Protein AF-A0A6G0VM44-F1 (afdb_monomer_lite)

Foldseek 3Di:
DPPDPVCVVQFFDPDDDPDPPDDDFQDPPPPDPPDPDDRDTHTHPLNVVLLVLLVVLCVVPCVPCVPPPPVLVVSLVSSVVVCVVVDCPCVDPCVVVSSVVSSVSSVVVSVVVVVVVVVVVVVVVVVVVVVVVVPPDD

Radius of gyration: 20.63 Å; chains: 1; bounding box: 69×37×44 Å

pLDDT: mean 75.21, std 19.21, range [36.25, 97.0]

Structure (mmCIF, N/CA/C/O backbone):
data_AF-A0A6G0VM44-F1
#
_entry.id   AF-A0A6G0VM44-F1
#
loop_
_atom_site.group_PDB
_atom_site.id
_atom_site.type_symbol
_atom_site.label_atom_id
_atom_site.label_alt_id
_atom_site.label_comp_id
_atom_site.label_asym_id
_atom_site.label_entity_id
_atom_site.label_seq_id
_atom_site.pdbx_PDB_ins_code
_atom_site.Cartn_x
_atom_site.Cartn_y
_atom_site.Cartn_z
_atom_site.occupancy
_atom_site.B_iso_or_equiv
_atom_site.auth_seq_id
_atom_site.auth_comp_id
_atom_site.auth_asym_id
_atom_site.auth_atom_id
_atom_site.pdbx_PDB_model_num
ATOM 1 N N . HIS A 1 1 ? 13.762 14.928 -5.521 1.00 42.72 1 HIS A N 1
ATOM 2 C CA . HIS A 1 1 ? 13.645 13.456 -5.627 1.00 42.72 1 HIS A CA 1
ATOM 3 C C . HIS A 1 1 ? 12.747 13.068 -6.820 1.00 42.72 1 HIS A C 1
ATOM 5 O O . HIS A 1 1 ? 11.627 12.621 -6.625 1.00 42.72 1 HIS A O 1
ATOM 11 N N . ARG A 1 2 ? 13.167 13.306 -8.075 1.00 41.84 2 ARG A N 1
ATOM 12 C CA . ARG A 1 2 ? 12.394 12.935 -9.293 1.00 41.84 2 ARG A CA 1
ATOM 13 C C . ARG A 1 2 ? 13.276 12.416 -10.446 1.00 41.84 2 ARG A C 1
ATOM 15 O O . ARG A 1 2 ? 12.814 12.329 -11.572 1.00 41.84 2 ARG A O 1
ATOM 22 N N . TYR A 1 3 ? 14.524 12.049 -10.156 1.00 54.78 3 TYR A N 1
ATOM 23 C CA . TYR A 1 3 ? 15.532 11.667 -11.158 1.00 54.78 3 TYR A CA 1
ATOM 24 C C . TYR A 1 3 ? 16.050 10.237 -10.969 1.00 54.78 3 TYR A C 1
ATOM 26 O O . TYR A 1 3 ? 17.161 9.914 -11.371 1.00 54.78 3 TYR A O 1
ATOM 34 N N . CYS A 1 4 ? 15.277 9.374 -10.310 1.00 73.25 4 CYS A N 1
ATOM 35 C CA . CYS A 1 4 ? 15.655 7.972 -10.219 1.00 73.25 4 CYS A CA 1
ATOM 36 C C . CYS A 1 4 ? 15.207 7.259 -11.498 1.00 73.25 4 CYS A C 1
ATOM 38 O O . CYS A 1 4 ? 14.015 7.001 -11.676 1.00 73.25 4 CYS A O 1
ATOM 40 N N . VAL A 1 5 ? 16.171 6.984 -12.381 1.00 73.75 5 VAL A N 1
ATOM 41 C CA . VAL A 1 5 ? 15.963 6.302 -13.669 1.00 73.75 5 VAL A CA 1
ATOM 42 C C . VAL A 1 5 ? 15.270 4.956 -13.457 1.00 73.75 5 VAL A C 1
ATOM 44 O O . VAL A 1 5 ? 14.281 4.659 -14.125 1.00 73.75 5 VAL A O 1
ATOM 47 N N . ASP A 1 6 ? 15.694 4.210 -12.438 1.00 74.25 6 ASP A N 1
ATOM 48 C CA . ASP A 1 6 ? 15.094 2.924 -12.084 1.00 74.25 6 ASP A CA 1
ATOM 49 C C . ASP A 1 6 ? 13.625 3.066 -11.679 1.00 74.25 6 ASP A C 1
ATOM 51 O O . ASP A 1 6 ? 12.784 2.278 -12.104 1.00 74.25 6 ASP A O 1
ATOM 55 N N . CYS A 1 7 ? 13.268 4.076 -10.880 1.00 75.56 7 CYS A N 1
ATOM 56 C CA . CYS A 1 7 ? 11.869 4.322 -10.532 1.00 75.56 7 CYS A CA 1
ATOM 57 C C . CYS A 1 7 ? 11.047 4.762 -11.745 1.00 75.56 7 CYS A C 1
ATOM 59 O O . CYS A 1 7 ? 9.899 4.348 -11.869 1.00 75.56 7 CYS A O 1
ATOM 61 N N . PHE A 1 8 ? 11.606 5.576 -12.641 1.00 71.31 8 PHE A N 1
ATOM 62 C CA . PHE A 1 8 ? 10.908 5.983 -13.859 1.00 71.31 8 PHE A CA 1
ATOM 63 C C . PHE A 1 8 ? 10.592 4.772 -14.748 1.00 71.31 8 PHE A C 1
ATOM 65 O O . PHE A 1 8 ? 9.451 4.613 -15.169 1.00 71.31 8 PHE A O 1
ATOM 72 N N . ALA A 1 9 ? 11.556 3.870 -14.937 1.00 71.56 9 ALA A N 1
ATOM 73 C CA . ALA A 1 9 ? 11.359 2.641 -15.702 1.00 71.56 9 ALA A CA 1
ATOM 74 C C . ALA A 1 9 ? 10.394 1.651 -15.020 1.00 71.56 9 ALA A C 1
ATOM 76 O O . ALA A 1 9 ? 9.654 0.936 -15.691 1.00 71.56 9 ALA A O 1
ATOM 77 N N . ASN A 1 10 ? 10.389 1.597 -13.683 1.00 75.38 10 ASN A N 1
ATOM 78 C CA . ASN A 1 10 ? 9.664 0.565 -12.938 1.00 75.38 10 ASN A CA 1
ATOM 79 C C . ASN A 1 10 ? 8.318 1.004 -12.355 1.00 75.38 10 ASN A C 1
ATOM 81 O O . ASN A 1 10 ? 7.613 0.143 -11.834 1.00 75.38 10 ASN A O 1
ATOM 85 N N . LEU A 1 11 ? 7.935 2.286 -12.381 1.00 76.81 11 LEU A N 1
ATOM 86 C CA . LEU A 1 11 ? 6.672 2.766 -11.784 1.00 76.81 11 LEU A CA 1
ATOM 87 C C . LEU A 1 11 ? 5.597 3.126 -12.808 1.00 76.81 11 LEU A C 1
ATOM 89 O O . LEU A 1 11 ? 4.410 3.046 -12.491 1.00 76.81 11 LEU A O 1
ATOM 93 N N . ILE A 1 12 ? 5.993 3.496 -14.020 1.00 76.50 12 ILE A N 1
ATOM 94 C CA . ILE A 1 12 ? 5.092 3.914 -15.094 1.00 76.50 12 ILE A CA 1
ATOM 95 C C . ILE A 1 12 ? 5.427 3.153 -16.374 1.00 76.50 12 ILE A C 1
ATOM 97 O O . ILE A 1 12 ? 6.535 2.657 -16.538 1.00 76.50 12 ILE A O 1
ATOM 101 N N . THR A 1 13 ? 4.465 3.056 -17.281 1.00 70.19 13 THR A N 1
ATOM 102 C CA . THR A 1 13 ? 4.698 2.564 -18.643 1.00 70.19 13 THR A CA 1
ATOM 103 C C . THR A 1 13 ? 4.622 3.722 -19.635 1.00 70.19 13 THR A C 1
ATOM 105 O O . THR A 1 13 ? 4.109 4.795 -19.314 1.00 70.19 13 THR A O 1
ATOM 108 N N . GLU A 1 14 ? 5.102 3.501 -20.856 1.00 67.88 14 GLU A N 1
ATOM 109 C CA . GLU A 1 14 ? 5.015 4.476 -21.953 1.00 67.88 14 GLU A CA 1
ATOM 110 C C . GLU A 1 14 ? 3.595 4.624 -22.523 1.00 67.88 14 GLU A C 1
ATOM 112 O O . GLU A 1 14 ? 3.358 5.479 -23.368 1.00 67.88 14 GLU A O 1
ATOM 117 N N . LYS A 1 15 ? 2.635 3.812 -22.060 1.00 63.00 15 LYS A N 1
ATOM 118 C CA . LYS A 1 15 ? 1.249 3.877 -22.522 1.00 63.00 15 LYS A CA 1
ATOM 119 C C . LYS A 1 15 ? 0.499 5.019 -21.835 1.00 63.00 15 LYS A C 1
ATOM 121 O O . LYS A 1 15 ? 0.300 5.000 -20.614 1.00 63.00 15 LYS A O 1
ATOM 126 N N . ASP A 1 16 ? 0.025 5.952 -22.651 1.00 63.69 16 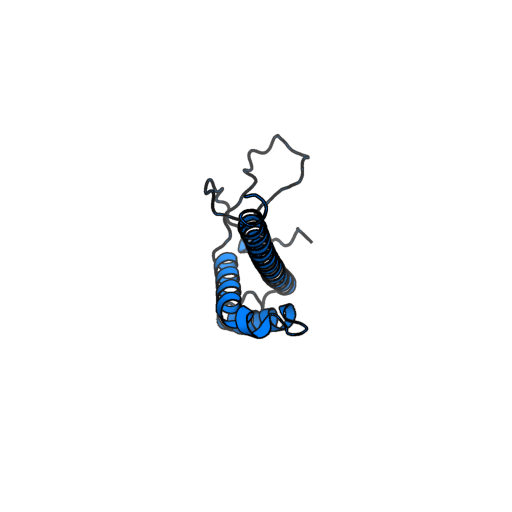ASP A N 1
ATOM 127 C CA . ASP A 1 16 ? -0.931 6.983 -22.253 1.00 63.69 16 ASP A CA 1
ATOM 128 C C . ASP A 1 16 ? -2.320 6.376 -22.016 1.00 63.69 16 ASP A C 1
ATOM 130 O O . ASP A 1 16 ? -2.749 5.455 -22.718 1.00 63.69 16 ASP A O 1
ATOM 134 N N . LEU A 1 17 ? -3.044 6.897 -21.023 1.00 60.81 17 LEU A N 1
ATOM 135 C CA . LEU A 1 17 ? -4.348 6.367 -20.620 1.00 60.81 17 LEU A CA 1
ATOM 136 C C . LEU A 1 17 ? -5.496 7.337 -20.892 1.00 60.81 17 LEU A C 1
ATOM 138 O O . LEU A 1 17 ? -5.506 8.462 -20.403 1.00 60.81 17 LEU A O 1
ATOM 142 N N . ASN A 1 18 ? -6.522 6.835 -21.584 1.00 55.50 18 ASN A N 1
ATOM 143 C CA . ASN A 1 18 ? -7.825 7.489 -21.760 1.00 55.50 18 ASN A CA 1
ATOM 144 C C . ASN A 1 18 ? -8.901 6.955 -20.774 1.00 55.50 18 ASN A C 1
ATOM 146 O O . ASN A 1 18 ? -10.091 7.190 -20.978 1.00 55.50 18 ASN A O 1
ATOM 150 N N . ASP A 1 19 ? -8.527 6.202 -19.732 1.00 50.72 19 ASP A N 1
ATOM 151 C CA . ASP A 1 19 ? -9.476 5.545 -18.818 1.00 50.72 19 ASP A CA 1
ATOM 152 C C . ASP A 1 19 ? -9.818 6.428 -17.599 1.00 50.72 19 ASP A C 1
ATOM 154 O O . ASP A 1 19 ? -8.936 6.897 -16.877 1.00 50.72 19 ASP A O 1
ATOM 158 N N . LYS A 1 20 ? -11.120 6.637 -17.354 1.00 49.88 20 LYS A N 1
ATOM 159 C CA . LYS A 1 20 ? -11.672 7.540 -16.323 1.00 49.88 20 LYS A CA 1
ATOM 160 C C . LYS A 1 20 ? -11.448 7.057 -14.883 1.00 49.88 20 LYS A C 1
ATOM 162 O O . LYS A 1 20 ? -11.696 7.818 -13.950 1.00 49.88 20 LYS A O 1
ATOM 167 N N . ASN A 1 21 ? -10.978 5.826 -14.687 1.00 49.25 21 ASN A N 1
ATOM 168 C CA . ASN A 1 21 ? -10.864 5.202 -13.366 1.00 49.25 21 ASN A CA 1
ATOM 169 C C . ASN A 1 21 ? -9.454 5.240 -12.736 1.00 49.25 21 ASN A C 1
ATOM 171 O O . ASN A 1 21 ? -9.230 4.558 -11.735 1.00 49.25 21 ASN A O 1
ATOM 175 N N . GLN A 1 22 ? -8.486 5.996 -13.276 1.00 52.34 22 GLN A N 1
ATOM 176 C CA . GLN A 1 22 ? -7.066 5.821 -12.911 1.00 52.34 22 GLN A CA 1
ATOM 177 C C . GLN A 1 22 ? -6.372 7.093 -12.375 1.00 52.34 22 GLN A C 1
ATOM 179 O O . GLN A 1 22 ? -6.706 8.215 -12.742 1.00 52.34 22 GLN A O 1
ATOM 184 N N . LEU A 1 23 ? -5.435 6.908 -11.428 1.00 54.84 23 LEU A N 1
ATOM 185 C CA . LEU A 1 23 ? -5.117 7.878 -10.360 1.00 54.84 23 LEU A CA 1
ATOM 186 C C . LEU A 1 23 ? -3.665 8.404 -10.340 1.00 54.84 23 LEU A C 1
ATOM 188 O O . LEU A 1 23 ? -3.201 8.825 -9.280 1.00 54.84 23 LEU A O 1
ATOM 192 N N . LEU A 1 24 ? -2.928 8.393 -11.459 1.00 52.09 24 LEU A N 1
ATOM 193 C CA . LEU A 1 24 ? -1.557 8.932 -11.490 1.00 52.09 24 LEU A CA 1
ATOM 194 C C . LEU A 1 24 ? -1.389 10.105 -12.463 1.00 52.09 24 LEU A C 1
ATOM 196 O O . LEU A 1 24 ? -1.233 9.916 -13.664 1.00 52.09 24 LEU A O 1
ATOM 200 N N . LEU A 1 25 ? -1.351 11.318 -11.900 1.00 51.53 25 LEU A N 1
ATOM 201 C CA . LEU A 1 25 ? -0.911 12.540 -12.576 1.00 51.53 25 LEU A CA 1
ATOM 202 C C . LEU A 1 25 ? 0.615 12.566 -12.653 1.00 51.53 25 LEU A C 1
ATOM 204 O O . LEU A 1 25 ? 1.295 12.827 -11.658 1.00 51.53 25 LEU A O 1
ATOM 208 N N . THR A 1 26 ? 1.151 12.336 -13.843 1.00 50.06 26 THR A N 1
ATOM 209 C CA . THR A 1 26 ? 2.542 12.645 -14.168 1.00 50.06 26 THR A CA 1
ATOM 210 C C . THR A 1 26 ? 2.541 13.979 -14.903 1.00 50.06 26 THR A C 1
ATOM 212 O O . THR A 1 26 ? 1.951 14.073 -15.969 1.00 50.06 26 THR A O 1
ATOM 215 N N . TYR A 1 27 ? 3.208 14.986 -14.331 1.00 45.41 27 TYR A N 1
ATOM 216 C CA . TYR A 1 27 ? 3.307 16.378 -14.807 1.00 45.41 27 TYR A CA 1
ATOM 217 C C . TYR A 1 27 ? 2.137 17.307 -14.428 1.00 45.41 27 TYR A C 1
ATOM 219 O O . TYR A 1 27 ? 1.188 17.524 -15.168 1.00 45.41 27 TYR A O 1
ATOM 227 N N . LYS A 1 28 ? 2.276 17.965 -13.270 1.00 41.66 28 LYS A N 1
ATOM 228 C CA . LYS A 1 28 ? 1.830 19.357 -13.092 1.00 41.66 28 LYS A CA 1
ATOM 229 C C . LYS A 1 28 ? 3.072 20.246 -13.065 1.00 41.66 28 LYS A C 1
ATOM 231 O O . LYS A 1 28 ? 3.512 20.670 -12.002 1.00 41.66 28 LYS A O 1
ATOM 236 N N . THR A 1 29 ? 3.690 20.446 -14.217 1.00 41.94 29 THR A N 1
ATOM 237 C CA . THR A 1 29 ? 4.578 21.588 -14.457 1.00 41.94 29 THR A CA 1
ATOM 238 C C . THR A 1 29 ? 3.928 22.335 -15.604 1.00 41.94 29 THR A C 1
ATOM 240 O O . THR A 1 29 ? 3.889 21.823 -16.718 1.00 41.94 29 THR A O 1
ATOM 243 N N . PHE A 1 30 ? 3.330 23.483 -15.300 1.00 42.38 30 PHE A N 1
ATOM 244 C CA . PHE A 1 30 ? 2.583 24.335 -16.230 1.00 42.38 30 PHE A CA 1
ATOM 245 C C . PHE A 1 30 ? 3.489 25.048 -17.256 1.00 42.38 30 PHE A C 1
ATOM 247 O O . PHE A 1 30 ? 3.091 26.070 -17.797 1.00 42.38 30 PHE A O 1
ATOM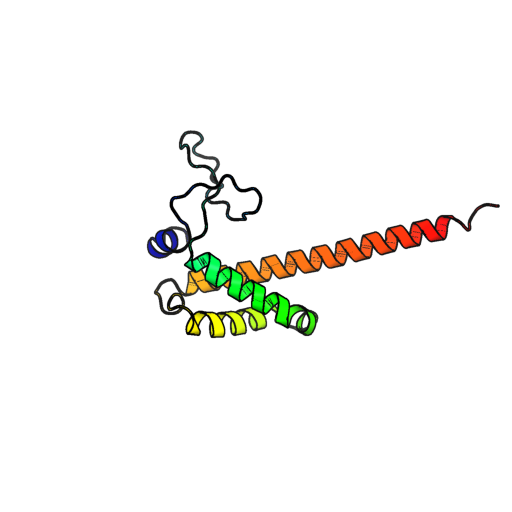 254 N N . ASP A 1 31 ? 4.688 24.529 -17.534 1.00 40.75 31 ASP A N 1
ATOM 255 C CA . ASP A 1 31 ? 5.711 25.292 -18.256 1.00 40.75 31 ASP A CA 1
ATOM 256 C C . ASP A 1 31 ? 5.876 24.913 -19.727 1.00 40.75 31 ASP A C 1
ATOM 258 O O . ASP A 1 31 ? 6.516 25.663 -20.446 1.00 40.75 31 ASP A O 1
ATOM 262 N N . ASN A 1 32 ? 5.288 23.817 -20.225 1.00 42.88 32 ASN A N 1
ATOM 263 C CA . ASN A 1 32 ? 5.430 23.454 -21.641 1.00 42.88 32 ASN A CA 1
ATOM 264 C C . ASN A 1 32 ? 4.126 22.914 -22.234 1.00 42.88 32 ASN A C 1
ATOM 266 O O . ASN A 1 32 ? 3.844 21.721 -22.200 1.00 42.88 32 ASN A O 1
ATOM 270 N N . ILE A 1 33 ? 3.355 23.820 -22.837 1.00 46.94 33 ILE A N 1
ATOM 271 C CA . ILE A 1 33 ? 2.115 23.550 -23.588 1.00 46.94 33 ILE A CA 1
ATOM 272 C C . ILE A 1 33 ? 2.413 22.847 -24.943 1.00 46.94 33 ILE A C 1
ATOM 274 O O . ILE A 1 33 ? 1.498 22.477 -25.667 1.00 46.94 33 ILE A O 1
ATOM 278 N N . PHE A 1 34 ? 3.688 22.613 -25.284 1.00 42.03 34 PHE A N 1
ATOM 279 C CA . PHE A 1 34 ? 4.122 22.125 -26.604 1.00 42.03 34 PHE A CA 1
ATOM 280 C C . PHE A 1 34 ? 4.564 20.657 -26.665 1.00 42.03 34 PHE A C 1
ATOM 282 O O . PHE A 1 34 ? 4.902 20.173 -27.742 1.00 42.03 34 PHE A O 1
ATOM 289 N N . THR A 1 35 ? 4.562 19.924 -25.551 1.00 44.62 35 THR A N 1
ATOM 290 C CA . THR A 1 35 ? 4.785 18.472 -25.582 1.00 44.62 35 THR A CA 1
ATOM 291 C C . THR A 1 35 ? 3.453 17.769 -25.409 1.00 44.62 35 THR A C 1
ATOM 293 O O . THR A 1 35 ? 2.812 17.925 -24.372 1.00 44.62 35 THR A O 1
ATOM 296 N N . ASP A 1 36 ? 3.065 16.987 -26.414 1.00 46.88 36 ASP A N 1
ATOM 297 C CA . ASP A 1 36 ? 1.820 16.212 -26.519 1.00 46.88 36 ASP A CA 1
ATOM 298 C C . ASP A 1 36 ? 1.763 15.034 -25.515 1.00 46.88 36 ASP A C 1
ATOM 300 O O . ASP A 1 36 ? 1.332 13.923 -25.808 1.00 46.88 36 ASP A O 1
ATOM 304 N N . THR A 1 37 ? 2.274 15.244 -24.302 1.00 49.94 37 THR A N 1
ATOM 305 C CA . THR A 1 37 ? 2.263 14.274 -23.217 1.00 49.94 37 THR A CA 1
ATOM 306 C C . THR A 1 37 ? 0.951 14.426 -22.469 1.00 49.94 37 THR A C 1
ATOM 308 O O . THR A 1 37 ? 0.781 15.340 -21.656 1.00 49.94 37 THR A O 1
ATOM 311 N N . LYS A 1 38 ? 0.010 13.518 -22.721 1.00 55.16 38 LYS A N 1
ATOM 312 C CA . LYS A 1 38 ? -1.190 13.385 -21.893 1.00 55.16 38 LYS A CA 1
ATOM 313 C C . LYS A 1 38 ? -0.754 13.176 -20.436 1.00 55.16 38 LYS A C 1
ATOM 315 O O . LYS A 1 38 ? 0.064 12.313 -20.136 1.00 55.16 38 LYS A O 1
ATOM 320 N N . GLY A 1 39 ? -1.278 13.985 -19.513 1.00 56.28 39 GLY A N 1
ATOM 321 C CA . GLY A 1 39 ? -0.786 14.067 -18.125 1.00 56.28 39 GLY A CA 1
ATOM 322 C C . GLY A 1 39 ? -1.001 12.822 -17.244 1.00 56.28 39 GLY A C 1
ATOM 323 O O . GLY A 1 39 ? -0.695 12.861 -16.051 1.00 56.28 39 GLY A O 1
ATOM 324 N N . LEU A 1 40 ? -1.542 11.726 -17.787 1.00 62.19 40 LEU A N 1
ATOM 325 C CA . LEU A 1 40 ? -1.806 10.477 -17.071 1.00 62.19 40 LEU A CA 1
ATOM 326 C C . LEU A 1 40 ? -1.100 9.308 -17.764 1.00 62.19 40 LEU A C 1
ATOM 328 O O . LEU A 1 40 ? -1.412 8.976 -18.908 1.00 62.19 40 LEU A O 1
ATOM 332 N N . LYS A 1 41 ? -0.200 8.646 -17.032 1.00 67.69 41 LYS A N 1
ATOM 333 C CA . LYS A 1 41 ? 0.506 7.443 -17.490 1.00 67.69 41 LYS A CA 1
ATOM 334 C C . LYS A 1 41 ? 0.038 6.201 -16.753 1.00 67.69 41 LYS A C 1
ATOM 336 O O . LYS A 1 41 ? -0.270 6.248 -15.560 1.00 67.69 41 LYS A O 1
ATOM 341 N N . MET A 1 42 ? 0.027 5.075 -17.462 1.00 73.56 42 MET A N 1
ATOM 342 C CA . MET A 1 42 ? -0.329 3.785 -16.875 1.00 73.56 42 MET A CA 1
ATOM 343 C C . MET A 1 42 ? 0.704 3.352 -15.833 1.00 73.56 42 MET A C 1
ATOM 345 O O . MET A 1 42 ? 1.903 3.375 -16.132 1.00 73.56 42 MET A O 1
ATOM 349 N N . PRO A 1 43 ? 0.266 2.932 -14.630 1.00 81.69 43 PRO A N 1
ATOM 350 C CA . PRO A 1 43 ? 1.166 2.361 -13.644 1.00 81.69 43 PRO A CA 1
ATOM 351 C C . PRO A 1 43 ? 1.769 1.058 -14.170 1.00 81.69 43 PRO A C 1
ATOM 353 O O . PRO A 1 43 ? 1.119 0.277 -14.866 1.00 81.69 43 PRO A O 1
ATOM 356 N N . SER A 1 44 ? 3.017 0.797 -13.805 1.00 86.25 44 SER A N 1
ATOM 357 C CA . SER A 1 44 ? 3.654 -0.484 -14.099 1.00 86.25 44 SER A CA 1
ATOM 358 C C . SER A 1 44 ? 2.968 -1.643 -13.360 1.00 86.25 44 SER A C 1
ATOM 36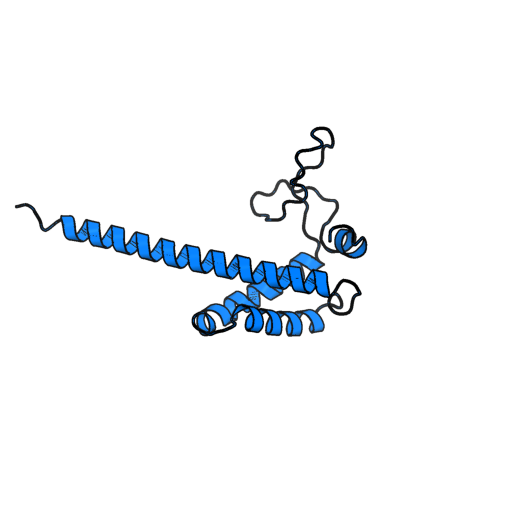0 O O . SER A 1 44 ? 2.280 -1.463 -12.348 1.00 86.25 44 SER A O 1
ATOM 362 N N . SER A 1 45 ? 3.233 -2.873 -13.806 1.00 86.44 45 SER A N 1
ATOM 363 C CA . SER A 1 45 ? 2.794 -4.090 -13.108 1.00 86.44 45 SER A CA 1
ATOM 364 C C . SER A 1 45 ? 3.320 -4.167 -11.669 1.00 86.44 45 SER A C 1
ATOM 366 O O . SER A 1 45 ? 2.621 -4.647 -10.776 1.00 86.44 45 SER A O 1
ATOM 368 N N . ILE A 1 46 ? 4.525 -3.646 -11.423 1.00 88.06 46 ILE A N 1
ATOM 369 C CA . ILE A 1 46 ? 5.136 -3.559 -10.094 1.00 88.06 46 ILE A CA 1
ATOM 370 C C . ILE A 1 46 ? 4.309 -2.638 -9.194 1.00 88.06 46 ILE A C 1
ATOM 372 O O . ILE A 1 46 ? 3.933 -3.034 -8.088 1.00 88.06 46 ILE A O 1
ATOM 376 N N . LEU A 1 47 ? 3.997 -1.428 -9.667 1.00 87.69 47 LEU A N 1
ATOM 377 C CA . LEU A 1 47 ? 3.230 -0.457 -8.893 1.00 87.69 47 LEU A CA 1
ATOM 378 C C . LEU A 1 47 ? 1.797 -0.944 -8.642 1.00 87.69 47 LEU A C 1
ATOM 380 O O . LEU A 1 47 ? 1.288 -0.793 -7.529 1.00 87.69 47 LEU A O 1
ATOM 384 N N . LEU A 1 48 ? 1.170 -1.590 -9.629 1.00 89.62 48 LEU A N 1
ATOM 385 C CA . LEU A 1 48 ? -0.134 -2.237 -9.464 1.00 89.62 48 LEU A CA 1
ATOM 386 C C . LEU A 1 48 ? -0.090 -3.330 -8.393 1.00 89.62 48 LEU A C 1
ATOM 388 O O . LEU A 1 48 ? -0.944 -3.371 -7.510 1.00 89.62 48 LEU A O 1
ATOM 392 N N . LYS A 1 49 ? 0.935 -4.187 -8.417 1.00 91.38 49 LYS A N 1
ATOM 393 C CA . LYS A 1 49 ? 1.101 -5.264 -7.436 1.00 91.38 49 LYS A CA 1
ATOM 394 C C . LYS A 1 49 ? 1.277 -4.722 -6.017 1.00 91.38 49 LYS A C 1
ATOM 396 O O . LYS A 1 49 ? 0.618 -5.209 -5.099 1.00 91.38 49 LYS A O 1
ATOM 401 N N . ILE A 1 50 ? 2.118 -3.701 -5.840 1.00 92.75 50 ILE A N 1
ATOM 402 C CA . ILE A 1 50 ? 2.295 -3.011 -4.553 1.00 92.75 50 ILE A CA 1
ATOM 403 C C . ILE A 1 50 ? 0.966 -2.403 -4.089 1.00 92.75 50 ILE A C 1
ATOM 405 O O . ILE A 1 50 ? 0.544 -2.647 -2.960 1.00 92.75 50 ILE A O 1
ATOM 409 N N . SER A 1 51 ? 0.275 -1.678 -4.971 1.00 93.56 51 SER A N 1
ATOM 410 C CA . SER A 1 51 ? -0.999 -1.023 -4.651 1.00 93.56 51 SER A CA 1
ATOM 411 C C . SER A 1 51 ? -2.068 -2.028 -4.222 1.00 93.56 51 SER A C 1
ATOM 413 O O . SER A 1 51 ? -2.723 -1.823 -3.202 1.00 93.56 51 SER A O 1
ATOM 415 N N . ASN A 1 52 ? -2.190 -3.153 -4.930 1.00 94.00 52 ASN A N 1
ATOM 416 C CA . ASN A 1 52 ? -3.135 -4.219 -4.593 1.00 94.00 52 ASN A CA 1
ATOM 417 C C . ASN A 1 52 ? -2.826 -4.865 -3.239 1.00 94.00 52 ASN A C 1
ATOM 419 O O . ASN A 1 52 ? -3.745 -5.149 -2.468 1.00 94.00 52 ASN A O 1
ATOM 423 N N . ILE A 1 53 ? -1.544 -5.067 -2.908 1.00 95.81 53 ILE A N 1
ATOM 424 C CA . ILE A 1 53 ? -1.149 -5.563 -1.583 1.00 95.81 53 ILE A CA 1
ATOM 425 C C . ILE A 1 53 ? -1.571 -4.572 -0.493 1.00 95.81 53 ILE A C 1
ATOM 427 O O . ILE A 1 53 ? -2.178 -4.990 0.496 1.00 95.81 53 ILE A O 1
ATOM 431 N N . CYS A 1 54 ? -1.292 -3.279 -0.679 1.00 96.56 54 CYS A N 1
ATOM 432 C CA . CYS A 1 54 ? -1.676 -2.240 0.275 1.00 96.56 54 CYS A CA 1
ATOM 433 C C . CYS A 1 54 ? -3.197 -2.179 0.469 1.00 96.56 54 CYS A C 1
ATOM 435 O O . CYS A 1 54 ? -3.660 -2.164 1.607 1.00 96.56 54 CYS A O 1
ATOM 437 N N . LEU A 1 55 ? -3.973 -2.207 -0.621 1.00 96.00 55 LEU A N 1
ATOM 438 C CA . LEU A 1 55 ? -5.439 -2.215 -0.574 1.00 96.00 55 LEU A CA 1
ATOM 439 C C . LEU A 1 55 ? -5.978 -3.434 0.180 1.00 96.00 55 LEU A C 1
ATOM 441 O O . LEU A 1 55 ? -6.757 -3.272 1.113 1.00 96.00 55 LEU A O 1
ATOM 445 N N . THR A 1 56 ? -5.483 -4.631 -0.141 1.00 96.94 56 THR A N 1
ATOM 446 C CA . THR A 1 56 ? -5.904 -5.875 0.527 1.00 96.94 56 THR A CA 1
ATOM 447 C C . THR A 1 56 ? -5.652 -5.819 2.038 1.00 96.94 56 THR A C 1
ATOM 449 O O . THR A 1 56 ? -6.469 -6.267 2.840 1.00 96.94 56 THR A O 1
ATOM 452 N N . ILE A 1 57 ? -4.495 -5.293 2.452 1.00 96.94 57 ILE A N 1
ATOM 453 C CA . ILE A 1 57 ? -4.147 -5.169 3.875 1.00 96.94 57 ILE A CA 1
ATOM 454 C C . ILE A 1 57 ? -5.031 -4.133 4.557 1.00 96.94 57 ILE A C 1
ATOM 456 O O . ILE A 1 57 ? -5.506 -4.378 5.665 1.00 96.94 57 ILE A O 1
ATOM 460 N N . PHE A 1 58 ? -5.268 -3.006 3.888 1.00 96.50 58 PHE A N 1
ATOM 461 C CA . PHE A 1 58 ? -6.150 -1.966 4.385 1.00 96.50 58 PHE A CA 1
ATOM 462 C C . PHE A 1 58 ? -7.560 -2.510 4.638 1.00 96.50 58 PHE A C 1
ATOM 464 O O . PHE A 1 58 ? -8.063 -2.388 5.749 1.00 96.50 58 PHE A O 1
ATOM 471 N N . GLU A 1 59 ? -8.168 -3.162 3.647 1.00 95.25 59 GLU A N 1
ATOM 472 C CA . GLU A 1 59 ? -9.524 -3.720 3.742 1.00 95.25 59 GLU A CA 1
ATOM 473 C C . GLU A 1 59 ? -9.651 -4.756 4.858 1.00 95.25 59 GLU A C 1
ATOM 475 O O . GLU A 1 59 ? -10.641 -4.762 5.584 1.00 95.25 59 GLU A O 1
ATOM 480 N N . LYS A 1 60 ? -8.623 -5.592 5.039 1.00 96.25 60 LYS A N 1
ATOM 481 C CA . LYS A 1 60 ? -8.624 -6.629 6.072 1.00 96.25 60 LYS A CA 1
ATOM 482 C C . LYS A 1 60 ? -8.466 -6.078 7.490 1.00 96.25 60 LYS A C 1
ATOM 484 O O . LYS A 1 60 ? -8.990 -6.686 8.411 1.00 96.25 60 LYS A O 1
ATOM 489 N N . LYS A 1 61 ? -7.680 -5.013 7.684 1.00 94.50 61 LYS A N 1
ATOM 490 C CA . LYS A 1 61 ? -7.224 -4.601 9.026 1.00 94.50 61 LYS A CA 1
ATOM 491 C C . LYS A 1 61 ? -7.776 -3.273 9.509 1.00 94.50 61 LYS A C 1
ATOM 493 O O . LYS A 1 61 ? -7.906 -3.078 10.712 1.00 94.50 61 LYS A O 1
ATOM 498 N N . PHE A 1 62 ? -8.059 -2.336 8.604 1.00 93.94 62 PHE A N 1
ATOM 499 C CA . PHE A 1 62 ? -8.356 -0.959 8.993 1.00 93.94 62 PHE A CA 1
ATOM 500 C C . PHE A 1 62 ? -9.582 -0.862 9.902 1.00 93.94 62 PHE A C 1
ATOM 502 O O . PHE A 1 62 ? -9.563 -0.082 10.846 1.00 93.94 62 PHE A O 1
ATOM 509 N N . GLY A 1 63 ? -10.619 -1.671 9.658 1.00 92.00 63 GLY A N 1
ATOM 510 C CA . GLY A 1 63 ? -11.829 -1.691 10.486 1.00 92.00 63 GLY A CA 1
ATOM 511 C C . GLY A 1 63 ? -11.547 -1.913 11.973 1.00 92.00 63 GLY A C 1
ATOM 512 O O . GLY A 1 63 ? -12.153 -1.228 12.800 1.00 92.00 63 GLY A O 1
ATOM 513 N N . ASP A 1 64 ? -10.587 -2.788 12.274 1.00 92.81 64 ASP A N 1
ATOM 514 C CA . ASP A 1 64 ? -10.220 -3.188 13.633 1.00 92.81 64 ASP A CA 1
ATOM 515 C C . ASP A 1 64 ? -9.291 -2.160 14.286 1.00 92.81 64 ASP A C 1
ATOM 517 O O . ASP A 1 64 ? -9.499 -1.764 15.430 1.00 92.81 64 ASP A O 1
ATOM 521 N N . ILE A 1 65 ? -8.305 -1.658 13.535 1.00 92.38 65 ILE A N 1
ATOM 522 C CA . ILE A 1 65 ? -7.243 -0.805 14.091 1.00 92.38 65 ILE A CA 1
ATOM 523 C C . ILE A 1 65 ? -7.517 0.699 13.963 1.00 92.38 65 ILE A C 1
ATOM 525 O O . ILE A 1 65 ? -6.712 1.502 14.422 1.00 92.38 65 ILE A O 1
ATOM 529 N N . LYS A 1 66 ? -8.615 1.135 13.326 1.00 89.56 66 LYS A N 1
ATOM 530 C CA . LYS A 1 66 ? -8.870 2.557 12.982 1.00 89.56 66 LYS A CA 1
ATOM 531 C C . LYS A 1 66 ? -8.828 3.544 14.159 1.00 89.56 66 LYS A C 1
ATOM 533 O O . LYS A 1 66 ? -8.626 4.731 13.923 1.00 89.56 66 LYS A O 1
ATOM 538 N N . ILE A 1 67 ? -9.048 3.081 15.391 1.00 88.75 67 ILE A N 1
ATOM 539 C CA . ILE A 1 67 ? -9.024 3.902 16.619 1.00 88.75 67 ILE A CA 1
ATOM 540 C C . ILE A 1 67 ? -7.681 3.832 17.359 1.00 88.75 67 ILE A C 1
ATOM 542 O O . ILE A 1 67 ? -7.474 4.535 18.347 1.00 88.75 67 ILE A O 1
ATOM 546 N N . GLU A 1 68 ? -6.766 2.979 16.906 1.00 90.38 68 GLU A N 1
ATOM 547 C CA . GLU A 1 68 ? -5.480 2.779 17.552 1.00 90.38 68 GLU A CA 1
ATOM 548 C C . GLU A 1 68 ? -4.496 3.911 17.241 1.00 90.38 68 GLU A C 1
ATOM 550 O O . GLU A 1 68 ? -4.626 4.680 16.286 1.00 90.38 68 GLU A O 1
ATOM 555 N N . LYS A 1 69 ? -3.434 4.002 18.043 1.00 87.00 69 LYS A N 1
ATOM 556 C CA . LYS A 1 69 ? -2.307 4.882 17.725 1.00 87.00 69 LYS A CA 1
ATOM 557 C C . LYS A 1 69 ? -1.437 4.239 16.642 1.00 87.00 69 LYS A C 1
ATOM 559 O O . LYS A 1 69 ? -1.292 3.022 16.563 1.00 87.00 69 LYS A O 1
ATOM 564 N N . LYS A 1 70 ? -0.778 5.081 15.840 1.00 91.56 70 LYS A N 1
ATOM 565 C CA . LYS A 1 70 ? 0.227 4.663 14.840 1.00 91.56 70 LYS A CA 1
ATOM 566 C C . LYS A 1 70 ? -0.309 3.714 13.747 1.00 91.56 70 LYS A C 1
ATOM 568 O O . LYS A 1 70 ? 0.471 2.951 13.183 1.00 91.56 70 LYS A O 1
ATOM 573 N N . ILE A 1 71 ? -1.592 3.811 13.382 1.00 93.94 71 ILE A N 1
ATOM 574 C CA . ILE A 1 71 ? -2.234 2.974 12.344 1.00 93.94 71 ILE A CA 1
ATOM 575 C C . ILE A 1 71 ? -1.442 2.884 11.032 1.00 93.94 71 ILE A C 1
ATOM 577 O O . ILE A 1 71 ? -1.302 1.806 10.463 1.00 93.94 71 ILE A O 1
ATOM 581 N N . VAL A 1 72 ? -0.863 4.000 10.575 1.00 92.62 72 VAL A N 1
ATOM 582 C CA . VAL A 1 72 ? -0.099 4.059 9.320 1.00 92.62 72 VAL A CA 1
ATOM 583 C C . VAL A 1 72 ? 1.128 3.152 9.403 1.00 92.62 72 VAL A C 1
ATOM 585 O O . VAL A 1 72 ? 1.392 2.389 8.482 1.00 92.62 72 VAL A O 1
ATOM 588 N N . ILE A 1 73 ? 1.845 3.187 10.530 1.00 94.81 73 ILE A N 1
ATOM 589 C CA . ILE A 1 73 ? 3.047 2.375 10.751 1.00 94.81 73 ILE A CA 1
ATOM 590 C C . ILE A 1 73 ? 2.682 0.889 10.790 1.00 94.81 73 ILE A C 1
ATOM 592 O O . ILE A 1 73 ? 3.390 0.073 10.204 1.00 94.81 73 ILE A O 1
ATOM 596 N N . GLN A 1 74 ? 1.568 0.531 11.436 1.00 95.19 74 GLN A N 1
ATOM 597 C CA . GLN A 1 74 ? 1.103 -0.857 11.481 1.00 95.19 74 GLN A CA 1
ATOM 598 C C . GLN A 1 74 ? 0.808 -1.399 10.073 1.00 95.19 74 GLN A C 1
ATOM 600 O O . GLN A 1 74 ? 1.334 -2.443 9.684 1.00 95.19 74 GLN A O 1
ATOM 605 N N . LEU A 1 75 ? 0.050 -0.638 9.277 1.00 97.00 75 LEU A N 1
ATOM 606 C CA . LEU A 1 75 ? -0.291 -0.992 7.898 1.00 97.00 75 LEU A CA 1
ATOM 607 C C . LEU A 1 75 ? 0.948 -1.090 6.996 1.00 97.00 75 LEU A C 1
ATOM 609 O O . LEU A 1 75 ? 1.075 -2.049 6.231 1.00 97.00 75 LEU A O 1
ATOM 613 N N . ILE A 1 76 ? 1.887 -0.142 7.117 1.00 96.50 76 ILE A N 1
ATOM 614 C CA . ILE A 1 76 ? 3.168 -0.176 6.396 1.00 96.50 76 ILE A CA 1
ATOM 615 C C . ILE A 1 76 ? 3.943 -1.444 6.754 1.00 96.50 76 ILE A C 1
ATOM 617 O O . ILE A 1 76 ? 4.399 -2.143 5.857 1.00 96.50 76 ILE A O 1
ATOM 621 N N . ASN A 1 77 ? 4.074 -1.779 8.039 1.00 96.12 77 ASN A N 1
ATOM 622 C CA . ASN A 1 77 ? 4.839 -2.949 8.472 1.00 96.12 77 ASN A CA 1
ATOM 623 C C . ASN A 1 77 ? 4.288 -4.252 7.884 1.00 96.12 77 ASN A C 1
ATOM 625 O O . ASN A 1 77 ? 5.055 -5.105 7.429 1.00 96.12 77 ASN A O 1
ATOM 629 N N . ASP A 1 78 ? 2.966 -4.406 7.861 1.00 95.44 78 ASP A N 1
ATOM 630 C CA . ASP A 1 78 ? 2.328 -5.577 7.264 1.00 95.44 78 ASP A CA 1
ATOM 631 C C . ASP A 1 78 ? 2.506 -5.625 5.745 1.00 95.44 78 ASP A C 1
ATOM 633 O O . ASP A 1 78 ? 2.798 -6.688 5.185 1.00 95.44 78 ASP A O 1
ATOM 637 N N . ALA A 1 79 ? 2.364 -4.477 5.077 1.00 95.88 79 ALA A N 1
ATOM 638 C CA . ALA A 1 79 ? 2.550 -4.373 3.636 1.00 95.88 79 ALA A CA 1
ATOM 639 C C . ALA A 1 79 ? 3.979 -4.697 3.238 1.00 95.88 79 ALA A C 1
ATOM 641 O O . ALA A 1 79 ? 4.180 -5.562 2.393 1.00 95.88 79 ALA A O 1
ATOM 642 N N . THR A 1 80 ? 4.964 -4.100 3.901 1.00 94.69 80 THR A N 1
ATOM 643 C CA . THR A 1 80 ? 6.387 -4.359 3.680 1.00 94.69 80 THR A CA 1
ATOM 644 C C . THR A 1 80 ? 6.699 -5.845 3.830 1.00 94.69 80 THR A C 1
ATOM 646 O O . THR A 1 80 ? 7.260 -6.441 2.914 1.00 94.69 80 THR A O 1
ATOM 649 N N . LYS A 1 81 ? 6.242 -6.495 4.914 1.00 94.06 81 LYS A N 1
ATOM 650 C CA . LYS A 1 81 ? 6.427 -7.946 5.111 1.00 94.06 81 LYS A CA 1
ATOM 651 C C . LYS A 1 81 ? 5.866 -8.772 3.952 1.00 94.06 81 LYS A C 1
ATOM 653 O O . LYS A 1 81 ? 6.482 -9.759 3.551 1.00 94.06 81 LYS A O 1
ATOM 658 N N . LYS A 1 82 ? 4.696 -8.405 3.420 1.00 94.31 82 LYS A N 1
ATOM 659 C CA . LYS A 1 82 ? 4.066 -9.123 2.302 1.00 94.31 82 LYS A CA 1
ATOM 660 C C . LYS A 1 82 ? 4.737 -8.806 0.961 1.00 94.31 82 LYS A C 1
ATOM 662 O O . LYS A 1 82 ? 4.950 -9.716 0.162 1.00 94.31 82 LYS A O 1
ATOM 667 N N . ILE A 1 83 ? 5.117 -7.555 0.721 1.00 93.12 83 ILE A N 1
ATOM 668 C CA . ILE A 1 83 ? 5.784 -7.107 -0.507 1.00 93.12 83 ILE A CA 1
ATOM 669 C C . ILE A 1 83 ? 7.159 -7.761 -0.625 1.00 93.12 83 ILE A C 1
ATOM 671 O O . ILE A 1 83 ? 7.417 -8.368 -1.657 1.00 93.12 83 ILE A O 1
ATOM 675 N N . THR A 1 84 ? 7.988 -7.759 0.425 1.00 91.38 84 THR A N 1
ATOM 676 C CA . THR A 1 84 ? 9.322 -8.393 0.396 1.00 91.38 84 THR A CA 1
ATOM 677 C C . THR A 1 84 ? 9.256 -9.890 0.079 1.00 91.38 84 THR A C 1
ATOM 679 O O . THR A 1 84 ? 10.149 -10.422 -0.568 1.00 91.38 84 THR A O 1
ATOM 682 N N . LYS A 1 85 ? 8.178 -10.582 0.478 1.00 89.62 85 LYS A N 1
ATOM 683 C CA . LYS A 1 85 ? 7.958 -11.999 0.132 1.00 89.62 85 LYS A CA 1
ATOM 684 C C . LYS A 1 85 ? 7.531 -12.221 -1.319 1.00 89.62 85 LYS A C 1
ATOM 686 O O . LYS A 1 85 ? 7.710 -13.311 -1.843 1.00 89.62 85 LYS A O 1
ATOM 691 N N . THR A 1 86 ? 6.917 -11.221 -1.949 1.00 85.44 86 THR A N 1
ATOM 692 C CA . THR A 1 86 ? 6.259 -11.374 -3.258 1.00 85.44 86 THR A CA 1
ATOM 693 C C . THR A 1 86 ? 7.027 -10.671 -4.383 1.00 85.44 86 THR A C 1
ATOM 695 O O . THR A 1 86 ? 6.733 -10.885 -5.562 1.00 85.44 86 THR A O 1
ATOM 698 N N . THR A 1 87 ? 7.952 -9.771 -4.052 1.00 82.19 87 THR A N 1
ATOM 699 C CA . THR A 1 87 ? 8.718 -8.958 -5.001 1.00 82.19 87 THR A CA 1
ATOM 700 C C . THR A 1 87 ? 10.060 -8.534 -4.389 1.00 82.19 87 THR A C 1
ATOM 702 O O . THR A 1 87 ? 10.144 -8.257 -3.194 1.00 82.19 87 THR A O 1
ATOM 705 N N . SER A 1 88 ? 11.092 -8.412 -5.225 1.00 81.44 88 SER A N 1
ATOM 706 C CA . SER A 1 88 ? 12.428 -7.944 -4.836 1.00 81.44 88 SER A CA 1
ATOM 707 C C . SER A 1 88 ? 12.572 -6.417 -4.790 1.00 81.44 88 SER A C 1
ATOM 709 O O . SER A 1 88 ? 13.647 -5.925 -4.455 1.00 81.44 88 SER A O 1
ATOM 711 N N . THR A 1 89 ? 11.525 -5.635 -5.087 1.00 78.69 89 THR A N 1
ATOM 712 C CA . THR A 1 89 ? 11.635 -4.166 -5.206 1.00 78.69 89 THR A CA 1
ATOM 713 C C . THR A 1 89 ? 12.096 -3.468 -3.930 1.00 78.69 89 TH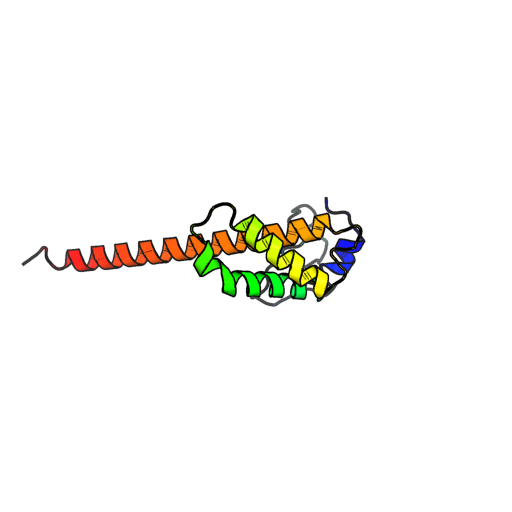R A C 1
ATOM 715 O O . THR A 1 89 ? 12.786 -2.452 -4.002 1.00 78.69 89 THR A O 1
ATOM 718 N N . LEU A 1 90 ? 11.795 -4.036 -2.761 1.00 80.00 90 LEU A N 1
ATOM 719 C CA . LEU A 1 90 ? 12.246 -3.517 -1.465 1.00 80.00 90 LEU A CA 1
ATOM 720 C C . LEU A 1 90 ? 13.688 -3.911 -1.101 1.00 80.00 90 LEU A C 1
ATOM 722 O O . LEU A 1 90 ? 14.197 -3.443 -0.086 1.00 80.00 90 LEU A O 1
ATOM 726 N N . ASN A 1 91 ? 14.347 -4.717 -1.937 1.00 80.06 91 ASN A N 1
ATOM 727 C CA . ASN A 1 91 ? 15.773 -5.045 -1.850 1.00 80.06 91 ASN A CA 1
ATOM 728 C C . ASN A 1 91 ? 16.601 -4.270 -2.895 1.00 80.06 91 ASN A C 1
ATOM 730 O O . ASN A 1 91 ? 17.775 -4.567 -3.093 1.00 80.06 91 ASN A O 1
ATOM 734 N N . SER A 1 92 ? 15.988 -3.309 -3.593 1.00 81.94 92 SER A N 1
ATOM 735 C CA . SER A 1 92 ? 16.657 -2.478 -4.597 1.00 81.94 92 SER A CA 1
ATOM 736 C C . SER A 1 92 ? 17.235 -1.195 -3.981 1.00 81.94 92 SER A C 1
ATOM 738 O O . SER A 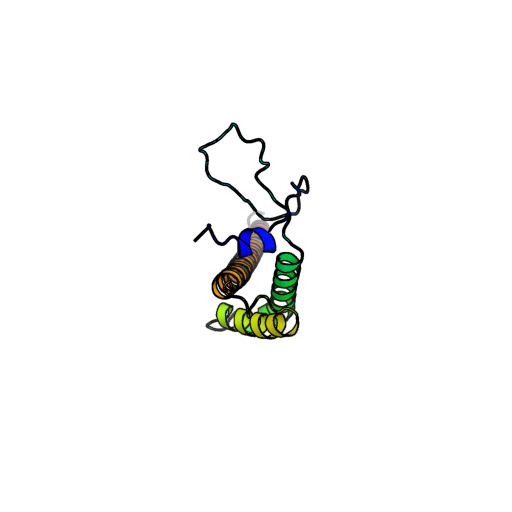1 92 ? 16.775 -0.768 -2.916 1.00 81.94 92 SER A O 1
ATOM 740 N N . PRO A 1 93 ? 18.156 -0.501 -4.676 1.00 84.69 93 PRO A N 1
ATOM 741 C CA . PRO A 1 93 ? 18.609 0.841 -4.289 1.00 84.69 93 PRO A CA 1
ATOM 742 C C . PRO A 1 93 ? 17.466 1.863 -4.153 1.00 84.69 93 PRO A C 1
ATOM 744 O O . PRO A 1 93 ? 17.601 2.877 -3.480 1.00 84.69 93 PRO A O 1
ATOM 747 N N . CYS A 1 94 ? 16.309 1.578 -4.759 1.00 86.94 94 CYS A N 1
ATOM 748 C CA . CYS A 1 94 ? 15.114 2.419 -4.733 1.00 86.94 94 CYS A CA 1
ATOM 749 C C . CYS A 1 94 ? 14.176 2.138 -3.553 1.00 86.94 94 CYS A C 1
ATOM 751 O O . CYS A 1 94 ? 13.046 2.633 -3.547 1.00 86.94 94 CYS A O 1
ATOM 753 N N . LYS A 1 95 ? 14.590 1.319 -2.578 1.00 88.31 95 LYS A N 1
ATOM 754 C CA . LYS A 1 95 ? 13.760 0.909 -1.436 1.00 88.31 95 LYS A CA 1
ATOM 755 C C . LYS A 1 95 ? 13.035 2.088 -0.785 1.00 88.31 95 LYS A C 1
ATOM 757 O O . LYS A 1 95 ? 11.823 2.012 -0.596 1.00 88.31 95 LYS A O 1
ATOM 762 N N . ASP A 1 96 ? 13.740 3.178 -0.499 1.00 88.56 96 ASP A N 1
ATOM 763 C CA . ASP A 1 96 ? 13.163 4.332 0.199 1.00 88.56 96 ASP A CA 1
ATOM 764 C C . ASP A 1 96 ? 12.072 5.029 -0.627 1.00 88.56 96 ASP A C 1
ATOM 766 O O . ASP A 1 96 ? 11.059 5.467 -0.080 1.00 88.56 96 ASP A O 1
ATOM 770 N N . HIS A 1 97 ? 12.198 5.039 -1.959 1.00 88.81 97 HIS A N 1
ATOM 771 C CA . HIS A 1 97 ? 11.149 5.545 -2.846 1.00 88.81 97 HIS A CA 1
ATOM 772 C C . HIS A 1 97 ? 9.894 4.667 -2.797 1.00 88.81 97 HIS A C 1
ATOM 774 O O . HIS A 1 97 ? 8.779 5.180 -2.708 1.00 88.81 97 HIS A O 1
ATOM 780 N N . TYR A 1 98 ? 10.055 3.341 -2.818 1.00 89.44 98 TYR A N 1
ATOM 781 C CA . TYR A 1 98 ? 8.922 2.424 -2.688 1.00 89.44 98 TYR A CA 1
ATOM 782 C C . TYR A 1 98 ? 8.257 2.533 -1.314 1.00 89.44 98 TYR A C 1
ATOM 784 O O . TYR A 1 98 ? 7.030 2.546 -1.237 1.00 89.44 98 TYR A O 1
ATOM 792 N N . MET A 1 99 ? 9.042 2.674 -0.242 1.00 92.69 99 MET A N 1
ATOM 793 C CA . MET A 1 99 ? 8.519 2.906 1.107 1.00 92.69 99 MET A CA 1
ATOM 794 C C . MET A 1 99 ? 7.703 4.198 1.181 1.00 92.69 99 MET A C 1
ATOM 796 O O . MET A 1 99 ? 6.598 4.189 1.725 1.00 92.69 99 MET A O 1
ATOM 800 N N . TYR A 1 100 ? 8.187 5.274 0.558 1.00 91.19 100 TYR A N 1
ATOM 801 C CA . TYR A 1 100 ? 7.447 6.529 0.448 1.00 91.19 100 TYR A CA 1
ATOM 802 C C . TYR A 1 100 ? 6.115 6.362 -0.303 1.00 91.19 100 TYR A C 1
ATOM 804 O O . TYR A 1 100 ? 5.081 6.862 0.140 1.00 91.19 100 TYR A O 1
ATOM 812 N N . ILE A 1 101 ? 6.101 5.613 -1.412 1.00 91.25 101 ILE A N 1
ATOM 813 C CA . ILE A 1 101 ? 4.871 5.328 -2.170 1.00 91.25 101 ILE A CA 1
ATOM 814 C C . ILE A 1 101 ? 3.873 4.533 -1.320 1.00 91.25 101 ILE A C 1
ATOM 816 O O . ILE A 1 101 ? 2.691 4.873 -1.284 1.00 91.25 101 ILE A O 1
ATOM 820 N N . ILE A 1 102 ? 4.332 3.496 -0.614 1.00 94.44 102 ILE A N 1
ATOM 821 C CA . ILE A 1 102 ? 3.493 2.675 0.272 1.00 94.44 102 ILE A CA 1
ATOM 822 C C . ILE A 1 102 ? 2.863 3.544 1.366 1.00 94.44 102 ILE A C 1
ATOM 824 O O . ILE A 1 102 ? 1.657 3.464 1.612 1.00 94.44 102 ILE A O 1
ATOM 828 N N . GLU A 1 103 ? 3.658 4.409 1.995 1.00 94.69 103 GLU A N 1
ATOM 829 C CA . GLU A 1 103 ? 3.168 5.352 2.995 1.00 94.69 103 GLU A CA 1
ATOM 830 C C . GLU A 1 103 ? 2.109 6.298 2.416 1.00 94.69 103 GLU A C 1
ATOM 832 O O . GLU A 1 103 ? 1.046 6.485 3.018 1.00 94.69 103 GLU A O 1
ATOM 837 N N . LEU A 1 104 ? 2.365 6.864 1.234 1.00 92.94 104 LEU A N 1
ATOM 838 C CA . LEU A 1 104 ? 1.441 7.776 0.567 1.00 92.94 104 LEU A CA 1
ATOM 839 C C . LEU A 1 104 ? 0.109 7.092 0.234 1.00 92.94 104 LEU A C 1
ATOM 841 O O . LEU A 1 104 ? -0.952 7.686 0.447 1.00 92.94 104 LEU A O 1
ATOM 845 N N . LEU A 1 105 ? 0.146 5.840 -0.234 1.00 93.88 105 LEU A N 1
ATOM 846 C CA . LEU A 1 105 ? -1.047 5.037 -0.512 1.00 93.88 105 LEU A CA 1
ATOM 847 C C . LEU A 1 105 ? -1.907 4.866 0.746 1.00 93.88 105 LEU A C 1
ATOM 849 O O . LEU A 1 105 ? -3.108 5.150 0.709 1.00 93.88 105 LEU A O 1
ATOM 853 N N . PHE A 1 106 ? -1.304 4.472 1.872 1.00 95.88 106 PHE A N 1
ATOM 854 C CA . PHE A 1 106 ? -2.040 4.298 3.124 1.00 95.88 106 PHE A CA 1
ATOM 855 C C . PHE A 1 106 ? -2.581 5.613 3.675 1.00 95.88 106 PHE A C 1
ATOM 857 O O . PHE A 1 106 ? -3.769 5.686 3.984 1.00 95.88 106 PHE A O 1
ATOM 864 N N . ARG A 1 107 ? -1.761 6.668 3.750 1.00 93.25 107 ARG A N 1
ATOM 865 C CA . ARG A 1 107 ? -2.210 7.992 4.215 1.00 93.25 107 ARG A CA 1
ATOM 866 C C . ARG A 1 107 ? -3.396 8.496 3.392 1.00 93.25 107 ARG A C 1
ATOM 868 O O . ARG A 1 107 ? -4.399 8.931 3.955 1.00 93.25 107 ARG A O 1
ATOM 875 N N . THR A 1 108 ? -3.311 8.377 2.067 1.00 92.88 108 THR A N 1
ATOM 876 C CA . THR A 1 108 ? -4.381 8.795 1.151 1.00 92.88 108 THR A CA 1
ATOM 877 C C . THR A 1 108 ? -5.654 7.982 1.360 1.00 92.88 108 THR A C 1
ATOM 879 O O . THR A 1 108 ? -6.748 8.547 1.397 1.00 92.88 108 THR A O 1
ATOM 882 N N . LYS A 1 109 ? -5.541 6.657 1.503 1.00 92.38 109 LYS A N 1
ATOM 883 C CA . LYS A 1 109 ? -6.703 5.783 1.693 1.00 92.38 109 LYS A CA 1
ATOM 884 C C . LYS A 1 109 ? -7.375 6.012 3.048 1.00 92.38 109 LYS A C 1
ATOM 886 O O . LYS A 1 109 ? -8.593 6.157 3.075 1.00 92.38 109 LYS A O 1
ATOM 891 N N . ILE A 1 110 ? -6.601 6.150 4.127 1.00 92.81 110 ILE A N 1
ATOM 892 C CA . ILE A 1 110 ? -7.108 6.513 5.462 1.00 92.81 110 ILE A CA 1
ATOM 893 C C . ILE A 1 110 ? -7.865 7.837 5.391 1.00 92.81 110 ILE A C 1
ATOM 895 O O . ILE A 1 110 ? -9.008 7.912 5.827 1.00 92.81 110 ILE A O 1
ATOM 899 N N . TYR A 1 111 ? -7.260 8.869 4.795 1.00 91.81 111 TYR A N 1
ATOM 900 C CA . TYR A 1 111 ? -7.907 10.171 4.657 1.00 91.81 111 TYR A CA 1
ATOM 901 C C . TYR A 1 111 ? -9.241 10.073 3.903 1.00 91.81 111 TYR A C 1
ATOM 903 O O . TYR A 1 111 ? -10.241 10.639 4.345 1.00 91.81 111 TYR A O 1
ATOM 911 N N . LYS A 1 112 ? -9.280 9.325 2.789 1.00 89.94 112 LYS A N 1
ATOM 912 C CA . LYS A 1 112 ? -10.515 9.096 2.023 1.00 89.94 112 LYS A CA 1
ATOM 913 C C . LYS A 1 112 ? -11.587 8.388 2.852 1.00 89.94 112 LYS A C 1
ATOM 915 O O . LYS A 1 112 ? -12.726 8.845 2.844 1.00 89.94 112 LYS A O 1
ATOM 920 N N . GLU A 1 113 ? -11.236 7.328 3.579 1.00 90.00 113 GLU A N 1
ATOM 921 C CA . GLU A 1 113 ? -12.193 6.626 4.444 1.00 90.00 113 GLU A CA 1
ATOM 922 C C . GLU A 1 113 ? -12.714 7.522 5.566 1.00 90.00 113 GLU A C 1
ATOM 924 O O . GLU A 1 113 ? -13.924 7.603 5.767 1.00 90.00 113 GLU A O 1
ATOM 929 N N . CYS A 1 114 ? -11.836 8.256 6.254 1.00 87.81 114 CYS A N 1
ATOM 930 C CA . CYS A 1 114 ? -12.248 9.203 7.288 1.00 87.81 114 CYS A CA 1
ATOM 931 C C . CYS A 1 114 ? -13.211 10.250 6.719 1.00 87.81 114 CYS A C 1
ATOM 933 O O . CYS A 1 114 ? -14.275 10.478 7.290 1.00 87.81 114 CYS A O 1
ATOM 935 N N . LYS A 1 115 ? -12.892 10.821 5.549 1.00 87.44 115 LYS A N 1
ATOM 936 C CA . LYS A 1 115 ? -13.768 11.774 4.859 1.00 87.44 115 LYS A CA 1
ATOM 937 C C . LYS A 1 115 ? -15.138 11.163 4.551 1.00 87.44 115 LYS A C 1
ATOM 939 O O . LYS A 1 115 ? -16.155 11.799 4.809 1.00 87.44 115 LYS A O 1
ATOM 944 N N . TRP A 1 116 ? -15.188 9.935 4.032 1.00 84.50 116 TRP A N 1
ATOM 945 C CA . TRP A 1 116 ? -16.449 9.249 3.735 1.00 84.50 116 TRP A CA 1
ATOM 946 C C . TRP A 1 116 ? -17.267 8.922 4.982 1.00 84.50 116 TRP A C 1
ATOM 948 O O . TRP A 1 116 ? -18.491 9.040 4.945 1.00 84.50 116 TRP A O 1
ATOM 958 N N . ILE A 1 117 ? -16.618 8.540 6.083 1.00 82.88 117 ILE A N 1
ATOM 959 C CA . ILE A 1 117 ? -17.286 8.325 7.370 1.00 82.88 117 ILE A CA 1
ATOM 960 C C . ILE A 1 117 ? -17.918 9.638 7.846 1.00 82.88 117 ILE A C 1
ATOM 962 O O . ILE A 1 117 ? -19.116 9.657 8.121 1.00 82.88 117 ILE A O 1
ATOM 966 N N . THR A 1 118 ? -17.167 10.744 7.853 1.00 76.44 118 THR A N 1
ATOM 967 C CA . THR A 1 118 ? -17.678 12.065 8.256 1.00 76.44 118 THR A CA 1
ATOM 968 C C . THR A 1 118 ? -18.842 12.528 7.376 1.00 76.44 118 THR A C 1
ATOM 970 O O . THR A 1 118 ? -19.870 12.955 7.896 1.00 76.44 118 THR A O 1
ATOM 973 N N . SER A 1 119 ? -18.746 12.383 6.049 1.00 76.31 119 SER A N 1
ATOM 974 C CA . SER A 1 119 ? -19.843 12.748 5.138 1.00 76.31 119 SER A CA 1
ATOM 975 C C . SER A 1 119 ? -21.114 11.922 5.373 1.00 76.31 119 SER A C 1
ATOM 977 O O . SER A 1 119 ? -22.219 12.453 5.286 1.00 76.31 119 SER A O 1
ATOM 979 N N . LYS A 1 120 ? -20.987 10.629 5.700 1.00 75.75 120 LYS A N 1
ATOM 980 C CA . LYS A 1 120 ? -22.139 9.772 6.030 1.00 75.75 120 LYS A CA 1
ATOM 981 C C 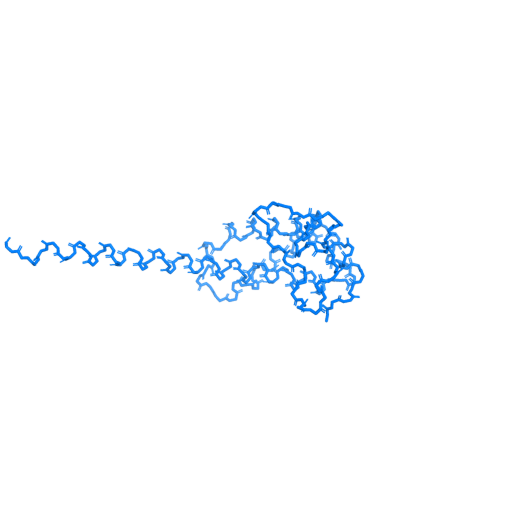. LYS A 1 120 ? -22.799 10.164 7.353 1.00 75.75 120 LYS A C 1
ATOM 983 O O . LYS A 1 120 ? -24.018 10.060 7.458 1.00 75.75 120 LYS A O 1
ATOM 988 N N . VAL A 1 121 ? -22.016 10.591 8.344 1.00 71.44 121 VAL A N 1
ATOM 989 C CA . VAL A 1 121 ? -22.537 11.069 9.635 1.00 71.44 121 VAL A CA 1
ATOM 990 C C . VAL A 1 121 ? -23.329 12.361 9.440 1.00 71.44 121 VAL A C 1
ATOM 992 O O . VAL A 1 121 ? -24.495 12.401 9.823 1.00 71.44 121 VAL A O 1
ATOM 995 N N . HIS A 1 122 ? -22.777 13.347 8.726 1.00 60.00 122 HIS A N 1
ATOM 996 C CA . HIS A 1 122 ? -23.497 14.594 8.448 1.00 60.00 122 HIS A CA 1
ATOM 997 C C . HIS A 1 122 ? -24.798 14.387 7.666 1.00 60.00 122 HIS A C 1
ATOM 999 O O . HIS A 1 122 ? -25.815 14.989 7.997 1.00 60.00 122 HIS A O 1
ATOM 1005 N N . ASN A 1 123 ? -24.825 13.487 6.680 1.00 60.66 123 ASN A N 1
ATOM 1006 C CA . ASN A 1 123 ? -26.065 13.199 5.952 1.00 60.66 123 ASN A CA 1
ATOM 1007 C C . ASN A 1 123 ? -27.141 12.545 6.839 1.00 60.66 123 ASN A C 1
ATOM 1009 O O . ASN A 1 123 ? -28.329 12.777 6.624 1.00 60.66 123 ASN A O 1
ATOM 1013 N N . LYS A 1 124 ? -26.751 11.749 7.846 1.00 59.25 124 LYS A N 1
ATOM 1014 C CA . LYS A 1 124 ? -27.697 11.192 8.827 1.00 59.25 124 LYS A CA 1
ATOM 1015 C C . LYS A 1 124 ? -28.217 12.255 9.793 1.00 59.25 124 LYS A C 1
ATOM 1017 O O . LYS A 1 124 ? -29.401 12.228 10.108 1.00 59.25 124 LYS A O 1
ATOM 1022 N N . GLU A 1 125 ? -27.369 13.179 10.236 1.00 56.50 125 GLU A N 1
ATOM 1023 C CA . GLU A 1 125 ? -27.773 14.303 11.093 1.00 56.50 125 GLU A CA 1
ATOM 1024 C C . GLU A 1 125 ? -28.746 15.240 10.370 1.00 56.50 125 GLU A C 1
ATOM 1026 O O . GLU A 1 125 ? -29.769 15.607 10.940 1.00 56.50 125 GLU A O 1
ATOM 1031 N N . ILE A 1 126 ? -28.497 15.550 9.092 1.00 56.00 126 ILE A N 1
ATOM 1032 C CA . ILE A 1 126 ? -29.415 16.342 8.257 1.00 56.00 126 ILE A CA 1
ATOM 1033 C C . ILE A 1 126 ? -30.760 15.612 8.094 1.00 56.00 126 ILE A C 1
ATOM 1035 O O . ILE A 1 126 ? -31.811 16.203 8.326 1.00 56.00 126 ILE A O 1
ATOM 1039 N N . GLN A 1 127 ? -30.750 14.304 7.805 1.00 51.84 127 GLN A N 1
ATOM 1040 C CA . GLN A 1 127 ? -31.983 13.506 7.717 1.00 51.84 127 GLN A CA 1
ATOM 1041 C C . GLN A 1 127 ? -32.742 13.396 9.051 1.00 51.84 127 GLN A C 1
ATOM 1043 O O . GLN A 1 127 ? -33.970 13.306 9.049 1.00 51.84 127 GLN A O 1
ATOM 1048 N N . GLN A 1 128 ? -32.049 13.378 10.195 1.00 50.12 128 GLN A N 1
ATOM 1049 C CA . GLN A 1 128 ? -32.693 13.398 11.513 1.00 50.12 128 GLN A CA 1
ATOM 1050 C C . GLN A 1 128 ? -33.250 14.785 11.859 1.00 50.12 128 GLN A C 1
ATOM 1052 O O . GLN A 1 128 ? -34.352 14.872 12.399 1.00 50.12 128 GLN A O 1
ATOM 1057 N N . ALA A 1 129 ? -32.547 15.860 11.495 1.00 49.41 129 ALA A N 1
ATOM 1058 C CA . ALA A 1 129 ? -33.026 17.229 11.659 1.00 49.41 129 ALA A CA 1
ATOM 1059 C C . ALA A 1 129 ? -34.287 17.502 10.819 1.00 49.41 129 ALA A C 1
ATOM 1061 O O . ALA A 1 129 ? -35.205 18.166 11.297 1.00 49.41 129 ALA A O 1
ATOM 1062 N N . ASP A 1 130 ? -34.383 16.935 9.613 1.00 49.41 130 ASP A N 1
ATOM 1063 C CA . ASP A 1 130 ? -35.583 17.053 8.776 1.00 49.41 130 ASP A CA 1
ATOM 1064 C C . ASP A 1 130 ? -36.765 16.226 9.310 1.00 49.41 130 ASP A C 1
ATOM 1066 O O . ASP A 1 130 ? -37.905 16.683 9.252 1.00 49.41 130 ASP A O 1
ATOM 1070 N N . LYS A 1 131 ? -36.525 15.064 9.938 1.00 49.84 131 LYS A N 1
ATOM 1071 C CA . LYS A 1 131 ? -37.588 14.305 10.633 1.00 49.84 131 LYS A CA 1
ATOM 1072 C C . LYS A 1 131 ? -38.105 15.000 11.897 1.00 49.84 131 LYS A C 1
ATOM 1074 O O . LYS A 1 131 ? -39.253 14.789 12.276 1.00 49.84 131 LYS A O 1
ATOM 1079 N N . LEU A 1 132 ? -37.296 15.853 12.527 1.00 45.09 132 LEU A N 1
ATOM 1080 C CA . LEU A 1 132 ? -37.702 16.671 13.677 1.00 45.09 132 LEU A CA 1
ATOM 1081 C C . LEU A 1 132 ? -38.479 17.940 13.280 1.00 45.09 132 LEU A C 1
ATOM 1083 O O . LEU A 1 132 ? -39.117 18.549 14.138 1.00 45.09 132 LEU A O 1
ATOM 1087 N N . LYS A 1 133 ? -38.492 18.322 11.995 1.00 47.62 133 LYS A N 1
ATOM 1088 C CA . LYS A 1 133 ? -39.276 19.466 11.492 1.00 47.62 133 LYS A CA 1
ATOM 1089 C C . LYS A 1 133 ? -40.740 19.143 11.178 1.00 47.62 133 LYS A C 1
ATOM 1091 O O . LYS A 1 133 ? -41.499 20.065 10.910 1.00 47.62 133 LYS A O 1
ATOM 1096 N N . ILE A 1 134 ? -41.161 17.879 11.263 1.00 50.75 134 ILE A N 1
ATOM 1097 C CA . ILE A 1 134 ? -42.554 17.473 10.987 1.00 50.75 134 ILE A CA 1
ATOM 1098 C C . ILE A 1 134 ? -43.439 17.525 12.258 1.00 50.75 134 ILE A C 1
ATOM 1100 O O . ILE A 1 134 ? -44.653 17.441 12.158 1.00 50.75 134 ILE A O 1
ATOM 1104 N N . PHE A 1 135 ? -42.874 17.771 13.451 1.00 48.31 135 PHE A N 1
ATOM 1105 C CA . PHE A 1 135 ? -43.644 17.907 14.708 1.00 48.31 135 PHE A CA 1
ATOM 1106 C C . PHE A 1 135 ? -43.723 19.340 15.264 1.00 48.31 135 PHE A C 1
ATOM 1108 O O . PHE A 1 135 ? -44.004 19.548 16.443 1.00 48.31 135 PHE A O 1
ATOM 1115 N N . ARG A 1 136 ? -43.500 20.355 14.424 1.00 48.25 136 ARG A N 1
ATOM 1116 C CA . ARG A 1 136 ? -43.820 21.754 14.748 1.00 48.25 136 ARG A CA 1
ATOM 1117 C C . ARG A 1 136 ? -44.566 22.393 13.586 1.00 48.25 136 ARG A C 1
ATOM 1119 O O . ARG A 1 136 ? -43.976 23.152 12.827 1.00 48.25 136 ARG A O 1
ATOM 1126 N N . ASN A 1 137 ? -45.827 22.008 13.421 1.00 41.97 137 ASN A N 1
ATOM 1127 C CA . ASN A 1 137 ? -46.963 22.908 13.202 1.00 41.97 137 ASN A CA 1
ATOM 1128 C C . ASN A 1 137 ? -48.212 22.081 12.858 1.00 41.97 137 ASN A C 1
ATOM 1130 O O . ASN A 1 137 ? -48.217 21.377 11.848 1.00 41.97 137 ASN A O 1
ATOM 1134 N N . ASN A 1 138 ? -49.241 22.296 13.686 1.00 36.25 138 ASN A N 1
ATOM 1135 C CA . ASN A 1 138 ? -50.641 21.846 13.642 1.00 36.25 138 ASN A CA 1
ATOM 1136 C C . ASN A 1 138 ? -50.952 20.492 14.280 1.00 36.25 138 ASN A C 1
ATOM 1138 O O . ASN A 1 138 ? -50.778 19.446 13.622 1.00 36.25 138 ASN A O 1
#

Secondary structure (DSSP, 8-state):
----HHHHHHHEEEEE---TT---B----TT-TTS---SBEEEPHHHHHHHHHHHHHHHHHHHHHTTSTTHHHHHHHHHHHHHHHH-SGGGSTTHHHHHHHHHHHHHHHHHHHHHHHHHHHHHHHHHHHHHHGGGS--

Sequence (138 aa):
HRYCVDCFANLITEKDLNDKNQLLLTYKTFDNIFTDTKGLKMPSSILLKISNICLTIFEKKFGDIKIEKKIVIQLINDATKKITKTTSTLNSPCKDHYMYIIELLFRTKIYKECKWITSKVHNKEIQQADKLKIFRNN

Organism: Aphis craccivora (NCBI:txid307492)